Protein AF-A0A0F8ZUY0-F1 (afdb_monomer_lite)

Structure (mmCIF, N/CA/C/O backbone):
data_AF-A0A0F8ZUY0-F1
#
_entry.id   AF-A0A0F8ZUY0-F1
#
loop_
_atom_site.group_PDB
_atom_site.id
_atom_site.type_symbol
_atom_site.label_atom_id
_atom_site.label_alt_id
_atom_site.label_comp_id
_atom_site.label_asym_id
_atom_site.label_entity_id
_atom_site.label_seq_id
_atom_site.pdbx_PDB_ins_code
_atom_site.Cartn_x
_atom_site.Cartn_y
_atom_site.Cartn_z
_atom_site.occupancy
_atom_site.B_iso_or_equiv
_atom_site.auth_seq_id
_atom_site.auth_comp_id
_atom_site.auth_asym_id
_atom_site.auth_atom_id
_atom_site.pdbx_PDB_model_num
ATOM 1 N N . MET A 1 1 ? -24.122 -7.950 1.122 1.00 52.88 1 MET A N 1
ATOM 2 C CA . MET A 1 1 ? -23.128 -8.119 2.207 1.00 52.88 1 MET A CA 1
ATOM 3 C C . MET A 1 1 ? -22.732 -6.744 2.729 1.00 52.88 1 MET A C 1
ATOM 5 O O . MET A 1 1 ? -22.198 -5.955 1.961 1.00 52.88 1 MET A O 1
ATOM 9 N N . HIS A 1 2 ? -23.029 -6.422 3.991 1.00 70.75 2 HIS A N 1
ATOM 10 C CA . HIS A 1 2 ? -22.561 -5.175 4.604 1.00 70.75 2 HIS A CA 1
ATOM 11 C C . HIS A 1 2 ? -21.083 -5.321 4.983 1.00 70.75 2 HIS A C 1
ATOM 13 O O . HIS A 1 2 ? -20.737 -6.107 5.859 1.00 70.75 2 HIS A O 1
ATOM 19 N N . LEU A 1 3 ? -20.207 -4.581 4.302 1.00 74.75 3 LEU A N 1
ATOM 20 C CA . LEU A 1 3 ? -18.789 -4.498 4.655 1.00 74.75 3 LEU A CA 1
ATOM 21 C C . LEU A 1 3 ? -18.639 -3.722 5.969 1.00 74.75 3 LEU A C 1
ATOM 23 O O . LEU A 1 3 ? -19.199 -2.628 6.101 1.00 74.75 3 LEU A O 1
ATOM 27 N N . THR A 1 4 ? -17.869 -4.261 6.917 1.00 86.19 4 THR A N 1
ATOM 28 C CA . THR A 1 4 ? -17.533 -3.552 8.159 1.00 86.19 4 THR A CA 1
ATOM 29 C C . THR A 1 4 ? -16.759 -2.263 7.838 1.00 86.19 4 THR A C 1
ATOM 31 O O . THR A 1 4 ? -16.066 -2.200 6.816 1.00 86.19 4 THR A O 1
ATOM 34 N N . PRO A 1 5 ? -16.852 -1.211 8.675 1.00 82.38 5 PRO A N 1
ATOM 35 C CA . PRO A 1 5 ? -16.138 0.050 8.445 1.00 82.38 5 PRO A CA 1
ATOM 36 C C . PRO A 1 5 ? -14.619 -0.149 8.318 1.00 82.38 5 PRO A C 1
ATOM 38 O O . PRO A 1 5 ? -13.979 0.508 7.498 1.00 82.38 5 PRO A O 1
ATOM 41 N N . PHE A 1 6 ? -14.066 -1.130 9.039 1.00 84.31 6 PHE A N 1
ATOM 42 C CA . PHE A 1 6 ? -12.688 -1.588 8.874 1.00 84.31 6 PHE A CA 1
ATOM 43 C C . PHE A 1 6 ? -12.407 -2.088 7.450 1.00 84.31 6 PHE A C 1
ATOM 45 O O . PHE A 1 6 ? -11.516 -1.575 6.774 1.00 84.31 6 PHE A O 1
ATOM 52 N N . LEU A 1 7 ? -13.201 -3.049 6.961 1.00 85.81 7 LEU A N 1
ATOM 53 C CA . LEU A 1 7 ? -12.986 -3.645 5.642 1.00 85.81 7 LEU A CA 1
ATOM 54 C C . LEU A 1 7 ? -13.130 -2.615 4.519 1.00 85.81 7 LEU A C 1
ATOM 56 O O . LEU A 1 7 ? -12.380 -2.670 3.550 1.00 85.81 7 LEU A O 1
ATOM 60 N N . LYS A 1 8 ? -14.048 -1.649 4.659 1.00 87.94 8 LYS A N 1
ATOM 61 C CA . LYS A 1 8 ? -14.206 -0.545 3.699 1.00 87.94 8 LYS A CA 1
ATOM 62 C C . LYS A 1 8 ? -12.943 0.312 3.602 1.00 87.94 8 LYS A C 1
ATOM 64 O O . LYS A 1 8 ? -12.508 0.617 2.494 1.00 87.94 8 LYS A O 1
ATOM 69 N N . ARG A 1 9 ? -12.335 0.670 4.738 1.00 85.88 9 ARG A N 1
ATOM 70 C CA . ARG A 1 9 ? -11.108 1.482 4.76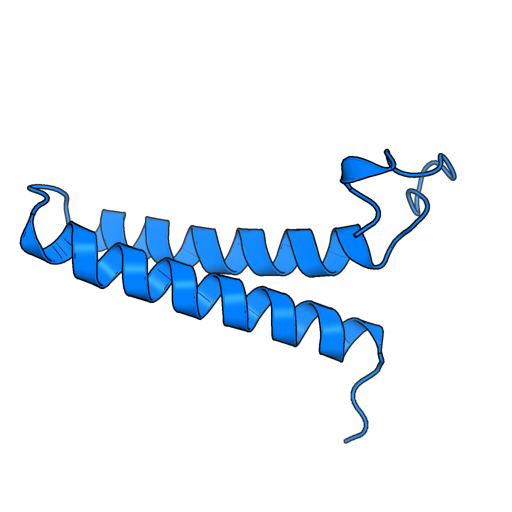6 1.00 85.88 9 ARG A CA 1
ATOM 71 C C . ARG A 1 9 ? -9.922 0.732 4.167 1.00 85.88 9 ARG A C 1
ATOM 73 O O . ARG A 1 9 ? -9.214 1.287 3.333 1.00 85.88 9 ARG A O 1
ATOM 80 N N . VAL A 1 10 ? -9.743 -0.535 4.539 1.00 89.75 10 VAL A N 1
ATOM 81 C CA . VAL A 1 10 ? -8.671 -1.377 3.986 1.00 89.75 10 VAL A CA 1
ATOM 82 C C . VAL A 1 10 ? -8.864 -1.583 2.483 1.00 89.75 10 VAL A C 1
ATOM 84 O O . VAL A 1 10 ? -7.903 -1.479 1.726 1.00 89.75 10 VAL A O 1
ATOM 87 N N . ALA A 1 11 ? -10.099 -1.811 2.026 1.00 89.56 11 ALA A N 1
ATOM 88 C CA . ALA A 1 11 ? -10.404 -1.942 0.605 1.00 89.56 11 ALA A CA 1
ATOM 89 C C . ALA A 1 11 ? -10.095 -0.656 -0.179 1.00 89.56 11 ALA A C 1
ATOM 91 O O . ALA A 1 11 ? -9.475 -0.738 -1.237 1.00 89.56 11 ALA A O 1
ATOM 92 N N . LEU A 1 12 ? -10.458 0.519 0.350 1.00 91.19 12 LEU A N 1
ATOM 93 C CA . LEU A 1 12 ? -10.132 1.816 -0.256 1.00 91.19 12 LEU A CA 1
ATOM 94 C C . LEU A 1 12 ? -8.621 2.050 -0.338 1.00 91.19 12 LEU A C 1
ATOM 96 O O . LEU A 1 12 ? -8.108 2.401 -1.398 1.00 91.19 12 LEU A O 1
ATOM 100 N N . ALA A 1 13 ? -7.896 1.809 0.755 1.00 90.38 13 ALA A N 1
ATOM 101 C CA . ALA A 1 13 ? -6.450 2.001 0.793 1.00 90.38 13 ALA A CA 1
ATOM 102 C C . ALA A 1 13 ? -5.715 1.021 -0.141 1.00 90.38 13 ALA A C 1
ATOM 104 O O . ALA A 1 13 ? -4.766 1.396 -0.827 1.00 90.38 13 ALA A O 1
ATOM 105 N N . LYS A 1 14 ? -6.203 -0.221 -0.249 1.00 90.25 14 LYS A N 1
ATOM 106 C CA . LYS A 1 14 ? -5.691 -1.218 -1.196 1.00 90.25 14 LYS A CA 1
ATOM 107 C C . LYS A 1 14 ? -5.974 -0.836 -2.652 1.00 90.25 14 LYS A C 1
ATOM 109 O O . LYS A 1 14 ? -5.101 -1.016 -3.495 1.00 90.25 14 LYS A O 1
ATOM 114 N N . LEU A 1 15 ? -7.157 -0.291 -2.948 1.00 92.56 15 LEU A N 1
ATOM 115 C CA . LEU A 1 15 ? -7.496 0.238 -4.275 1.00 92.56 15 LEU A CA 1
ATOM 116 C C . LEU A 1 15 ? -6.584 1.403 -4.666 1.00 92.56 15 LEU A C 1
ATOM 118 O O . LEU A 1 15 ? -6.070 1.419 -5.779 1.00 92.56 15 LEU A O 1
ATOM 122 N N . LEU A 1 16 ? -6.326 2.332 -3.745 1.00 92.50 16 LEU A N 1
ATOM 123 C CA . LEU A 1 16 ? -5.368 3.420 -3.958 1.00 92.50 16 LEU A CA 1
ATOM 124 C C . LEU A 1 16 ? -3.954 2.887 -4.221 1.00 92.50 16 LEU A C 1
ATOM 126 O O . LEU A 1 16 ? -3.316 3.307 -5.183 1.00 92.50 16 LEU A O 1
ATOM 130 N N . GLY A 1 17 ? -3.493 1.921 -3.420 1.00 90.94 17 GLY A N 1
ATOM 131 C CA . GLY A 1 17 ? -2.207 1.251 -3.631 1.00 90.94 17 GLY A CA 1
ATOM 132 C C . GLY A 1 17 ? -2.121 0.538 -4.984 1.00 90.94 17 GLY A C 1
ATOM 133 O O . GLY A 1 17 ? -1.087 0.588 -5.642 1.00 90.94 17 GLY A O 1
ATOM 134 N N . PHE A 1 18 ? -3.219 -0.061 -5.446 1.00 92.75 18 PHE A N 1
ATOM 135 C CA . PHE A 1 18 ? -3.301 -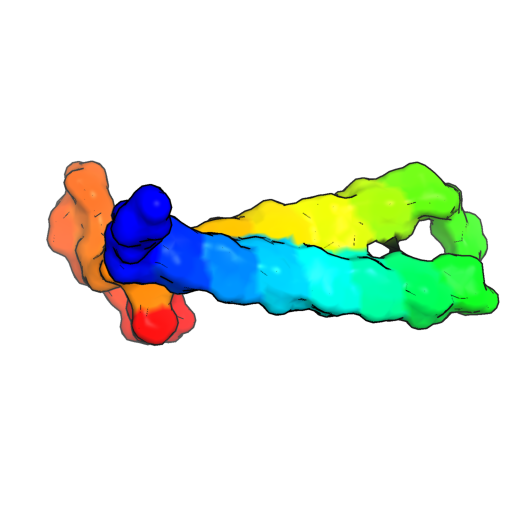0.672 -6.771 1.00 92.75 18 PHE A CA 1
ATOM 136 C C . PHE A 1 18 ? -3.226 0.353 -7.899 1.00 92.75 18 PHE A C 1
ATOM 138 O O . PHE A 1 18 ? -2.456 0.160 -8.835 1.00 92.75 18 PHE A O 1
ATOM 145 N N . ILE A 1 19 ? -3.969 1.457 -7.800 1.00 94.06 19 ILE A N 1
ATOM 146 C CA . ILE A 1 19 ? -3.937 2.531 -8.800 1.00 94.06 19 ILE A CA 1
ATOM 147 C C . ILE A 1 19 ? -2.530 3.133 -8.883 1.00 94.06 19 ILE A C 1
ATOM 149 O O . ILE A 1 19 ? -1.987 3.265 -9.976 1.00 94.06 19 ILE A O 1
ATOM 153 N N . LEU A 1 20 ? -1.907 3.438 -7.741 1.00 92.31 20 LEU A N 1
ATOM 154 C CA . LEU A 1 20 ? -0.542 3.967 -7.690 1.00 92.31 20 LEU A CA 1
ATOM 155 C C . LEU A 1 20 ? 0.489 2.968 -8.224 1.00 92.31 20 LEU A C 1
ATOM 157 O O . LEU A 1 20 ? 1.355 3.348 -9.008 1.00 92.31 20 LEU A O 1
ATOM 161 N N . GLY A 1 21 ? 0.379 1.690 -7.853 1.00 90.12 21 GLY A N 1
ATOM 162 C CA . GLY A 1 21 ? 1.252 0.632 -8.357 1.00 90.12 21 GLY A CA 1
ATOM 163 C C . GLY A 1 21 ? 1.129 0.438 -9.869 1.00 90.12 21 GLY A C 1
ATOM 164 O O . GLY A 1 21 ? 2.142 0.325 -10.556 1.00 90.12 21 GLY A O 1
ATOM 165 N N . ALA A 1 22 ? -0.096 0.460 -10.401 1.00 90.62 22 ALA A N 1
ATOM 166 C CA . ALA A 1 22 ? -0.356 0.368 -11.835 1.00 90.62 22 ALA A CA 1
ATOM 167 C C . ALA A 1 22 ? 0.174 1.595 -12.591 1.00 90.62 22 ALA A C 1
ATOM 169 O O . ALA A 1 22 ? 0.824 1.441 -13.623 1.00 90.62 22 ALA A O 1
ATOM 170 N N . LEU A 1 23 ? -0.035 2.805 -12.064 1.00 91.06 23 LEU A N 1
ATOM 171 C CA . LEU A 1 23 ? 0.537 4.028 -12.634 1.00 91.06 23 LEU A CA 1
ATOM 172 C C . LEU A 1 23 ? 2.067 3.979 -12.644 1.00 91.06 23 LEU A C 1
ATOM 174 O O . LEU A 1 23 ? 2.677 4.276 -13.668 1.00 91.06 23 LEU A O 1
ATOM 178 N N . GLY A 1 24 ? 2.686 3.536 -11.546 1.00 86.38 24 GLY A N 1
ATOM 179 C CA . GLY A 1 24 ? 4.127 3.311 -11.477 1.00 86.38 24 GLY A CA 1
ATOM 180 C C . GLY A 1 24 ? 4.595 2.321 -12.543 1.00 86.38 24 GLY A C 1
ATOM 181 O O . GLY A 1 24 ? 5.537 2.610 -13.276 1.00 86.38 24 GLY A O 1
ATOM 182 N N . TYR A 1 25 ? 3.898 1.195 -12.703 1.00 88.12 25 TYR A N 1
ATOM 183 C CA . TYR A 1 25 ? 4.201 0.230 -13.758 1.00 88.12 25 TYR A CA 1
ATOM 184 C C . TYR A 1 25 ? 4.155 0.866 -15.152 1.00 88.12 25 TYR A C 1
ATOM 186 O O . TYR A 1 25 ? 5.111 0.719 -15.901 1.00 88.12 25 TYR A O 1
ATOM 194 N N . PHE A 1 26 ? 3.107 1.618 -15.496 1.00 88.31 26 PHE A N 1
ATOM 195 C CA . PHE A 1 26 ? 2.999 2.263 -16.812 1.00 88.31 26 PHE A CA 1
ATOM 196 C C . PHE A 1 26 ? 4.095 3.309 -17.064 1.00 88.31 26 PHE A C 1
ATOM 198 O O . PHE A 1 26 ? 4.678 3.342 -18.149 1.00 88.31 26 PHE A O 1
ATOM 205 N N . ILE A 1 27 ? 4.411 4.137 -16.065 1.00 86.94 27 ILE A N 1
ATOM 206 C CA . ILE A 1 27 ? 5.441 5.179 -16.184 1.00 86.94 27 ILE A CA 1
ATOM 207 C C . ILE A 1 27 ? 6.826 4.544 -16.360 1.00 86.94 27 ILE A C 1
ATOM 209 O O . ILE A 1 27 ? 7.565 4.900 -17.278 1.00 86.94 27 ILE A O 1
ATOM 213 N N . PHE A 1 28 ? 7.169 3.566 -15.519 1.00 84.50 28 PHE A N 1
ATOM 214 C CA . PHE A 1 28 ? 8.494 2.949 -15.534 1.00 84.50 28 PHE A CA 1
ATOM 215 C C . PHE A 1 28 ? 8.648 1.877 -16.614 1.00 84.50 28 PHE A C 1
ATOM 217 O O . PHE A 1 28 ? 9.752 1.684 -17.106 1.00 84.50 28 PHE A O 1
ATOM 224 N N . SER A 1 29 ? 7.574 1.226 -17.064 1.00 83.69 29 SER A N 1
ATOM 225 C CA . SER A 1 29 ? 7.648 0.247 -18.157 1.00 83.69 29 SER A CA 1
ATOM 226 C C . SER A 1 29 ? 8.059 0.877 -19.488 1.00 83.69 29 SER A C 1
ATOM 228 O O . SER A 1 29 ? 8.576 0.165 -20.343 1.00 83.69 29 SER A O 1
ATOM 230 N N . SER A 1 30 ? 7.818 2.175 -19.687 1.00 76.38 30 SER A N 1
ATOM 231 C CA . SER A 1 30 ? 8.201 2.866 -20.927 1.00 76.38 30 SER A CA 1
ATOM 232 C C . SER A 1 30 ? 9.641 3.388 -20.914 1.00 76.38 30 SER A C 1
ATOM 234 O O . SER A 1 30 ? 10.201 3.647 -21.975 1.00 76.38 30 SER A O 1
ATOM 236 N N . THR A 1 31 ? 10.252 3.534 -19.734 1.00 75.12 31 THR A N 1
ATOM 237 C CA . THR A 1 31 ? 11.538 4.234 -19.563 1.00 75.12 31 THR A CA 1
ATOM 238 C C . THR A 1 31 ? 12.630 3.392 -18.910 1.00 75.12 31 THR A C 1
ATOM 240 O O . THR A 1 31 ? 13.810 3.692 -19.080 1.00 75.12 31 THR A O 1
ATOM 243 N N . ALA A 1 32 ? 12.280 2.340 -18.169 1.00 71.38 32 ALA A N 1
ATOM 244 C CA . ALA A 1 32 ? 13.241 1.552 -17.414 1.00 71.38 32 ALA A CA 1
ATOM 245 C C . ALA A 1 32 ? 13.732 0.327 -18.195 1.00 71.38 32 ALA A C 1
ATOM 247 O O . ALA A 1 32 ? 12.947 -0.470 -18.699 1.00 71.38 32 ALA A O 1
ATOM 248 N N . THR A 1 33 ? 15.045 0.095 -18.166 1.00 77.69 33 THR A N 1
ATOM 249 C CA . THR A 1 33 ? 15.706 -1.159 -18.583 1.00 77.69 33 THR A CA 1
ATOM 250 C C . THR A 1 33 ? 15.494 -2.315 -17.591 1.00 77.69 33 THR A C 1
ATOM 252 O O . THR A 1 33 ? 16.149 -3.354 -17.675 1.00 77.69 33 THR A O 1
ATOM 255 N N . LEU A 1 34 ? 14.599 -2.135 -16.617 1.00 78.00 34 LEU A N 1
ATOM 256 C CA . LEU A 1 34 ? 14.294 -3.107 -15.575 1.00 78.00 34 LEU A CA 1
ATOM 257 C C . LEU A 1 34 ? 13.441 -4.251 -16.130 1.00 78.00 34 LEU A C 1
ATOM 259 O O . LEU A 1 34 ? 12.556 -4.055 -16.958 1.00 78.00 34 LEU A O 1
ATOM 263 N N . SER A 1 35 ? 13.675 -5.458 -15.611 1.00 85.50 35 SER A N 1
ATOM 264 C CA . SER A 1 35 ? 12.858 -6.632 -15.929 1.00 85.50 35 SER A CA 1
ATOM 265 C C . SER A 1 35 ? 11.377 -6.362 -15.637 1.00 85.50 35 SER A C 1
ATOM 267 O O . SER A 1 35 ? 11.027 -5.879 -14.558 1.00 85.50 35 SER A O 1
ATOM 269 N N . GLY A 1 36 ? 10.491 -6.743 -16.562 1.00 82.88 36 GLY A N 1
ATOM 270 C CA . GLY A 1 36 ? 9.042 -6.598 -16.382 1.00 82.88 36 GLY A CA 1
ATOM 271 C C . GLY A 1 36 ? 8.513 -7.290 -15.118 1.00 82.88 36 GLY A C 1
ATOM 272 O O . GLY A 1 36 ? 7.579 -6.794 -14.491 1.00 82.88 36 GLY A O 1
ATOM 273 N N . ILE A 1 37 ? 9.161 -8.377 -14.679 1.00 87.94 37 ILE A N 1
ATOM 274 C CA . ILE A 1 37 ? 8.850 -9.067 -13.414 1.00 87.94 37 ILE A CA 1
ATOM 275 C C . ILE A 1 37 ? 9.143 -8.174 -12.206 1.00 87.94 37 ILE A C 1
ATOM 277 O O . ILE A 1 37 ? 8.366 -8.153 -11.254 1.00 87.94 37 ILE A O 1
ATOM 281 N N . PHE A 1 38 ? 10.237 -7.411 -12.242 1.00 87.75 38 PHE A N 1
ATOM 282 C CA . PHE A 1 38 ? 10.588 -6.497 -11.159 1.00 87.75 38 PHE A CA 1
ATOM 283 C C . PHE A 1 38 ? 9.570 -5.358 -11.046 1.00 87.75 38 PHE A C 1
ATOM 285 O O . PHE A 1 38 ? 9.111 -5.050 -9.949 1.00 87.75 38 PHE A O 1
ATOM 292 N N . LEU A 1 39 ? 9.152 -4.783 -12.178 1.00 86.75 39 LEU A N 1
ATOM 293 C CA . LEU A 1 39 ? 8.136 -3.728 -12.204 1.00 86.75 39 LEU A CA 1
ATOM 294 C C . LEU A 1 39 ? 6.770 -4.227 -11.709 1.00 86.75 39 LEU A C 1
ATOM 296 O O . LEU A 1 39 ? 6.096 -3.519 -10.963 1.00 86.75 39 LEU A O 1
ATOM 300 N N . LEU A 1 40 ? 6.377 -5.456 -12.063 1.00 87.25 40 LEU A N 1
ATOM 301 C CA . LEU A 1 40 ? 5.173 -6.093 -11.516 1.00 87.25 40 LEU A CA 1
ATOM 302 C C . LEU A 1 40 ? 5.293 -6.341 -10.007 1.00 87.25 40 LEU A C 1
ATOM 304 O O . LEU A 1 40 ? 4.346 -6.079 -9.267 1.00 87.25 40 LEU A O 1
ATOM 308 N N . GLY A 1 41 ? 6.458 -6.797 -9.538 1.00 89.44 41 GLY A N 1
ATOM 309 C CA . GLY A 1 41 ? 6.743 -6.957 -8.111 1.00 89.44 41 GLY A CA 1
ATOM 310 C C . GLY A 1 41 ? 6.646 -5.634 -7.347 1.00 89.44 41 GLY A C 1
ATOM 311 O O . GLY A 1 41 ? 6.041 -5.581 -6.278 1.00 89.44 41 GLY A O 1
ATOM 312 N N . MET A 1 42 ? 7.163 -4.549 -7.926 1.00 88.94 42 MET A N 1
ATOM 313 C CA . MET A 1 42 ? 7.056 -3.197 -7.377 1.00 88.94 42 MET A CA 1
ATOM 314 C C . MET A 1 42 ? 5.600 -2.714 -7.333 1.00 88.94 42 MET A C 1
ATOM 316 O O . MET A 1 42 ? 5.151 -2.219 -6.301 1.00 88.94 42 MET A O 1
ATOM 320 N N . ALA A 1 43 ? 4.832 -2.910 -8.408 1.00 89.62 43 ALA A N 1
ATOM 321 C CA . ALA A 1 43 ? 3.409 -2.575 -8.440 1.00 89.62 43 ALA A CA 1
ATOM 322 C C . ALA A 1 43 ? 2.610 -3.354 -7.379 1.00 89.62 43 ALA A C 1
ATOM 324 O O . ALA A 1 43 ? 1.793 -2.771 -6.665 1.00 89.62 43 ALA 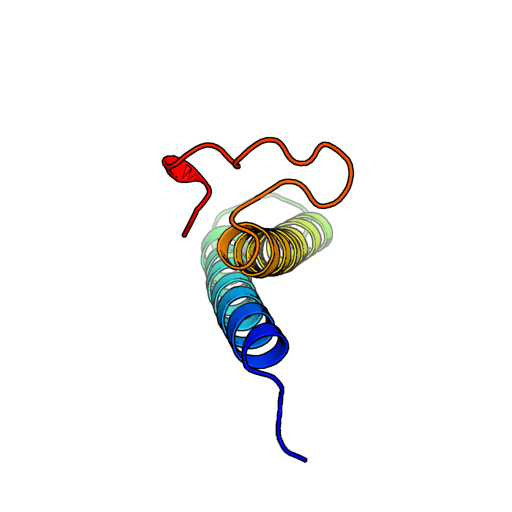A O 1
ATOM 325 N N . GLY A 1 44 ? 2.891 -4.652 -7.215 1.00 90.62 44 GLY A N 1
ATOM 326 C CA . GLY A 1 44 ? 2.321 -5.476 -6.147 1.00 90.62 44 GLY A CA 1
ATOM 327 C C . GLY A 1 44 ? 2.682 -4.968 -4.748 1.00 90.62 44 GLY A C 1
ATOM 328 O O . GLY A 1 44 ? 1.839 -4.979 -3.851 1.00 90.62 44 GLY A O 1
ATOM 329 N N . TRP A 1 45 ? 3.893 -4.441 -4.572 1.00 92.00 45 TRP A N 1
ATOM 330 C CA . TRP A 1 45 ? 4.333 -3.812 -3.326 1.00 92.00 45 TRP A CA 1
ATOM 331 C C . TRP A 1 45 ? 3.524 -2.555 -2.970 1.00 92.00 45 TRP A C 1
ATOM 333 O O . TRP A 1 45 ? 3.178 -2.339 -1.810 1.00 92.00 45 TRP A O 1
ATOM 343 N N . PHE A 1 46 ? 3.140 -1.732 -3.945 1.00 89.94 46 PHE A N 1
ATOM 344 C CA . PHE A 1 46 ? 2.271 -0.581 -3.665 1.00 89.94 46 PHE A CA 1
ATOM 345 C C . PHE A 1 46 ? 0.879 -1.002 -3.171 1.00 89.94 46 PHE A C 1
ATOM 347 O O . PHE A 1 46 ? 0.304 -0.345 -2.301 1.00 89.94 46 PHE A O 1
ATOM 354 N N . VAL A 1 47 ? 0.357 -2.139 -3.644 1.00 92.12 47 VAL A N 1
ATOM 355 C CA . VAL A 1 47 ? -0.902 -2.720 -3.147 1.00 92.12 47 VAL A CA 1
ATOM 356 C C . VAL A 1 47 ? -0.769 -3.166 -1.689 1.00 92.12 47 VAL A C 1
ATOM 358 O O . VAL A 1 47 ? -1.673 -2.915 -0.887 1.00 92.12 47 VAL A O 1
ATOM 361 N N . THR A 1 48 ? 0.335 -3.830 -1.329 1.00 91.75 48 THR A N 1
ATOM 362 C CA . THR A 1 48 ? 0.568 -4.292 0.049 1.00 91.75 48 THR A CA 1
ATOM 363 C C . THR A 1 48 ? 0.790 -3.122 1.001 1.00 91.75 48 THR A C 1
ATOM 365 O O . THR A 1 48 ? 0.204 -3.119 2.083 1.00 91.75 48 THR A O 1
ATOM 368 N N . LEU A 1 49 ? 1.530 -2.087 0.586 1.00 90.62 49 LEU A N 1
ATOM 369 C CA . LEU A 1 49 ? 1.657 -0.843 1.351 1.00 90.62 49 LEU A CA 1
ATOM 370 C C . LEU A 1 49 ? 0.303 -0.163 1.554 1.00 90.62 49 LEU A C 1
ATOM 372 O O . LEU A 1 49 ? -0.020 0.207 2.679 1.00 90.62 49 LEU A O 1
ATOM 376 N N . GLY A 1 50 ? -0.524 -0.066 0.510 1.00 88.12 50 GLY A N 1
ATOM 377 C CA . GLY A 1 50 ? -1.881 0.471 0.628 1.00 88.12 50 GLY A CA 1
ATOM 378 C C . GLY A 1 50 ? -2.719 -0.289 1.660 1.00 88.12 50 GLY A C 1
ATOM 379 O O . GLY A 1 50 ? -3.368 0.317 2.511 1.00 88.12 50 GLY A O 1
ATOM 380 N N . ALA A 1 51 ? -2.655 -1.623 1.656 1.00 87.81 51 ALA A N 1
ATOM 381 C CA . ALA A 1 51 ? -3.343 -2.440 2.653 1.00 87.81 51 ALA A CA 1
ATOM 382 C C . ALA A 1 51 ? -2.816 -2.198 4.081 1.00 87.81 51 ALA A C 1
ATOM 384 O O . ALA A 1 51 ? -3.619 -2.041 5.001 1.00 87.81 51 ALA A O 1
ATOM 385 N N . LEU A 1 52 ? -1.494 -2.118 4.268 1.00 88.12 52 LEU A N 1
ATOM 386 C CA . LEU A 1 52 ? -0.878 -1.835 5.570 1.00 88.12 52 LEU A CA 1
ATOM 387 C C . LEU A 1 52 ? -1.285 -0.461 6.107 1.00 88.12 52 LEU A C 1
ATOM 389 O O . LEU A 1 52 ? -1.680 -0.358 7.264 1.00 88.12 52 LEU A O 1
ATOM 393 N N . VAL A 1 53 ? -1.264 0.574 5.267 1.00 86.12 53 VAL A N 1
ATOM 394 C CA . VAL A 1 53 ? -1.707 1.926 5.640 1.00 86.12 53 VAL A CA 1
ATOM 395 C C . VAL A 1 53 ? -3.188 1.929 6.028 1.00 86.12 53 VAL A C 1
ATOM 397 O O . VAL A 1 53 ? -3.562 2.529 7.034 1.00 86.12 53 VAL A O 1
ATOM 400 N N . GLY A 1 54 ? -4.037 1.207 5.289 1.00 85.31 54 GLY A N 1
ATOM 401 C CA . GLY A 1 54 ? -5.458 1.065 5.619 1.00 85.31 54 GLY A CA 1
ATOM 402 C C . GLY A 1 54 ? -5.710 0.397 6.974 1.00 85.31 54 GLY A C 1
ATOM 403 O O . GLY A 1 54 ? -6.636 0.789 7.685 1.00 85.31 54 GLY A O 1
ATOM 404 N N . ILE A 1 55 ? -4.880 -0.585 7.342 1.00 86.38 55 ILE A N 1
ATOM 405 C CA . ILE A 1 55 ? -4.932 -1.266 8.641 1.00 86.38 55 ILE A CA 1
ATOM 406 C C . ILE A 1 55 ? -4.431 -0.337 9.751 1.00 86.38 55 ILE A C 1
ATOM 408 O O . ILE A 1 55 ? -5.126 -0.147 10.747 1.00 86.38 55 ILE A O 1
ATOM 412 N N . L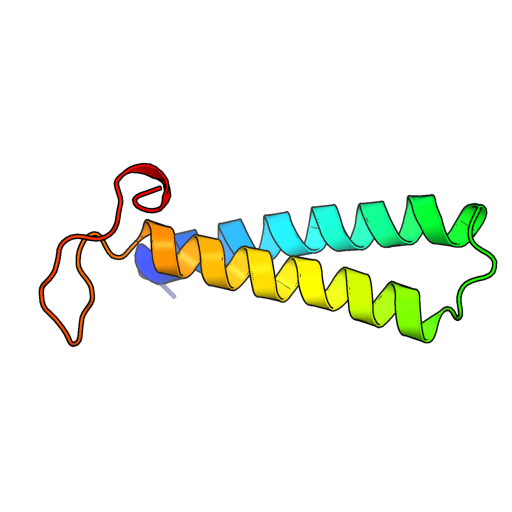EU A 1 56 ? -3.250 0.262 9.576 1.00 82.06 56 LEU A N 1
ATOM 413 C CA . LEU A 1 56 ? -2.617 1.122 10.578 1.00 82.06 56 LEU A CA 1
ATOM 414 C C . LEU A 1 56 ? -3.453 2.359 10.888 1.00 82.06 56 LEU A C 1
ATOM 416 O O . LEU A 1 56 ? -3.593 2.706 12.052 1.00 82.06 56 LEU A O 1
ATOM 420 N N . GLY A 1 57 ? -4.085 2.963 9.881 1.00 77.00 57 GLY A N 1
ATOM 421 C CA . GLY A 1 57 ? -4.957 4.107 10.112 1.00 77.00 57 GLY A CA 1
ATOM 422 C C . GLY A 1 57 ? -6.185 3.769 10.963 1.00 77.00 57 GLY A C 1
ATOM 423 O O . GLY A 1 57 ? -6.715 4.641 11.647 1.00 77.00 57 GLY A O 1
ATOM 424 N N . PHE A 1 58 ? -6.670 2.521 10.930 1.00 80.06 58 PHE A N 1
ATOM 425 C CA . PHE A 1 58 ? -7.836 2.109 11.716 1.00 80.06 58 PHE A CA 1
ATOM 426 C C . PHE A 1 58 ? -7.512 1.917 13.199 1.00 80.06 58 PHE A C 1
ATOM 428 O O . PHE A 1 58 ? -8.319 2.284 14.053 1.00 80.06 58 PHE A O 1
ATOM 435 N N . TYR A 1 59 ? -6.349 1.350 13.512 1.00 77.94 59 TYR A N 1
ATOM 436 C CA . TYR A 1 59 ? -5.935 1.151 14.895 1.00 77.94 59 TYR A CA 1
ATOM 437 C C . TYR A 1 59 ? -5.361 2.455 15.461 1.00 77.94 59 TYR A C 1
ATOM 439 O O . TYR A 1 59 ? -4.427 3.028 14.919 1.00 77.94 59 TYR A O 1
ATOM 447 N N . GLN A 1 60 ? -5.899 2.934 16.582 1.00 73.19 60 GLN A N 1
ATOM 448 C CA . GLN A 1 60 ? -5.315 4.075 17.306 1.00 73.19 60 GLN A CA 1
ATOM 449 C C . GLN A 1 60 ? -4.319 3.637 18.389 1.00 73.19 60 GLN A C 1
ATOM 451 O O . GLN A 1 60 ? -3.508 4.430 18.871 1.00 73.19 60 GLN A O 1
ATOM 456 N N . THR A 1 61 ? -4.348 2.355 18.735 1.00 76.19 61 THR A N 1
ATOM 457 C CA . THR A 1 61 ? -3.544 1.708 19.771 1.00 76.19 61 THR A CA 1
ATOM 458 C C . THR A 1 61 ? -3.000 0.393 19.232 1.00 76.19 61 THR A C 1
ATOM 460 O O . THR A 1 61 ? -3.682 -0.312 18.488 1.00 76.19 61 THR A O 1
ATOM 463 N N . MET A 1 62 ? -1.762 0.055 19.595 1.00 77.44 62 MET A N 1
ATOM 464 C CA . MET A 1 62 ? -1.193 -1.251 19.278 1.00 77.44 62 MET A CA 1
ATO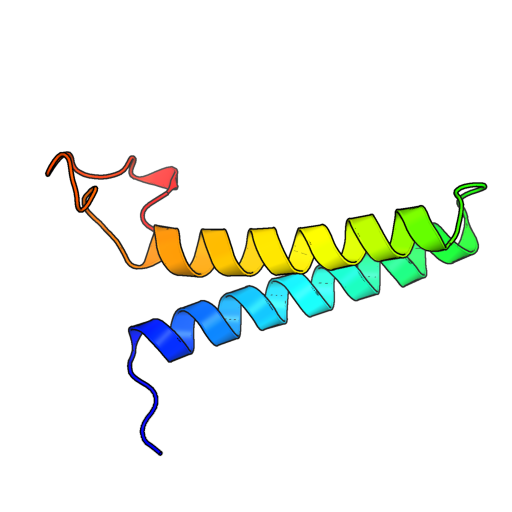M 465 C C . MET A 1 62 ? -2.000 -2.337 20.000 1.00 77.44 62 MET A C 1
ATOM 467 O O . MET A 1 62 ? -2.050 -2.313 21.229 1.00 77.44 62 MET A O 1
ATOM 471 N N . PRO A 1 63 ? -2.585 -3.313 19.284 1.00 69.12 63 PRO A N 1
ATOM 472 C CA . PRO A 1 63 ? -3.483 -4.297 19.890 1.00 69.12 63 PRO A CA 1
ATOM 473 C C . PRO A 1 63 ? -2.794 -5.197 20.926 1.00 69.12 63 PRO A C 1
ATOM 475 O O . PRO A 1 63 ? -3.456 -5.696 21.827 1.00 69.12 63 PRO A O 1
ATOM 478 N N . PHE A 1 64 ? -1.472 -5.377 20.830 1.00 77.06 64 PHE A N 1
ATOM 479 C CA . PHE A 1 64 ? -0.698 -6.245 21.729 1.00 77.06 64 PHE A CA 1
ATOM 480 C C . PHE A 1 64 ? -0.045 -5.497 22.899 1.00 77.06 64 PHE A C 1
ATOM 482 O O . PHE A 1 64 ? 0.130 -6.066 23.969 1.00 77.06 64 PHE A O 1
ATOM 489 N N . LEU A 1 65 ? 0.338 -4.232 22.691 1.00 79.75 65 LEU A N 1
ATOM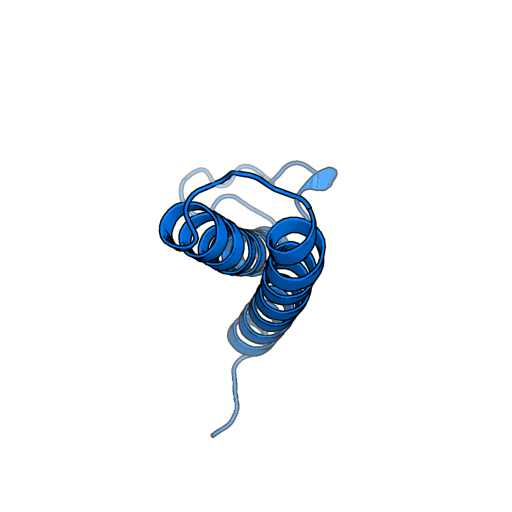 490 C CA . LEU A 1 65 ? 1.072 -3.425 23.674 1.00 79.75 65 LEU A CA 1
ATOM 491 C C . LEU A 1 65 ? 0.190 -2.398 24.394 1.00 79.75 65 LEU A C 1
ATOM 493 O O . LEU A 1 65 ? 0.621 -1.831 25.391 1.00 79.75 65 LEU A O 1
ATOM 497 N N . GLY A 1 66 ? -1.005 -2.093 23.881 1.00 77.94 66 GLY A N 1
ATOM 498 C CA . GLY A 1 66 ? -1.871 -1.041 24.425 1.00 77.94 66 GLY A CA 1
ATOM 499 C C . GLY A 1 66 ? -1.303 0.380 24.295 1.00 77.94 66 GLY A C 1
ATOM 500 O O . GLY A 1 66 ? -1.947 1.338 24.713 1.00 77.94 66 GLY A O 1
ATOM 501 N N . ILE A 1 67 ? -0.117 0.543 23.698 1.00 83.06 67 ILE A N 1
ATOM 502 C CA . ILE A 1 67 ? 0.533 1.839 23.489 1.00 83.06 67 ILE A CA 1
ATOM 503 C C . ILE A 1 67 ? -0.156 2.558 22.326 1.00 83.06 67 ILE A C 1
ATOM 505 O O . ILE A 1 67 ? -0.445 1.936 21.294 1.00 83.06 67 ILE A O 1
ATOM 509 N N . PRO A 1 68 ? -0.435 3.861 22.457 1.00 78.12 68 PRO A N 1
ATOM 510 C CA . PRO A 1 68 ? -1.142 4.595 21.430 1.00 78.12 68 PRO A CA 1
ATOM 511 C C . PRO A 1 68 ? -0.187 4.857 20.249 1.00 78.12 68 PRO A C 1
ATOM 513 O O . PRO A 1 68 ? 0.936 5.325 20.422 1.00 78.12 68 PRO A O 1
ATOM 516 N N . ILE A 1 69 ? -0.620 4.512 19.033 1.00 79.56 69 ILE A N 1
ATOM 517 C CA . ILE A 1 69 ? 0.211 4.540 17.812 1.00 79.56 69 ILE A CA 1
ATOM 518 C C . ILE A 1 69 ? 0.691 5.983 17.552 1.00 79.56 69 ILE A C 1
ATOM 520 O O . ILE A 1 69 ? -0.046 6.905 17.877 1.00 79.56 69 ILE A O 1
ATOM 524 N N . PRO A 1 70 ? 1.890 6.268 17.020 1.00 78.94 70 PRO A N 1
ATOM 525 C CA . PRO A 1 70 ? 2.306 7.647 16.742 1.00 78.94 70 PRO A CA 1
ATOM 526 C C . PRO A 1 70 ? 1.268 8.411 15.904 1.00 78.94 70 PRO A C 1
ATOM 528 O O . PRO A 1 70 ? 0.660 7.835 15.006 1.00 78.94 70 PRO A O 1
ATOM 531 N N . VAL A 1 71 ? 1.063 9.704 16.179 1.00 72.31 71 VAL A N 1
ATOM 532 C CA . VAL A 1 71 ? -0.022 10.511 15.571 1.00 72.31 71 VAL A CA 1
ATOM 533 C C . VAL A 1 71 ? 0.047 10.526 14.037 1.00 72.31 71 VAL A C 1
ATOM 535 O O . VAL A 1 71 ? -0.975 10.493 13.374 1.00 72.31 71 VAL A O 1
ATOM 538 N N . TRP A 1 72 ? 1.257 10.460 13.484 1.00 71.00 72 TRP A N 1
ATOM 539 C CA . TRP A 1 72 ? 1.548 10.379 12.047 1.00 71.00 72 TRP A CA 1
ATOM 540 C C . TRP A 1 72 ? 1.064 9.085 11.370 1.00 71.00 72 TRP A C 1
ATOM 542 O O . TRP A 1 72 ? 0.972 9.022 10.150 1.00 71.00 72 TRP A O 1
ATOM 552 N N . LEU A 1 73 ? 0.799 8.041 12.158 1.00 66.44 73 LEU A N 1
ATOM 553 C CA . LEU A 1 73 ? 0.314 6.730 11.713 1.00 66.44 73 LEU A CA 1
ATOM 554 C C . LEU A 1 73 ? -1.161 6.502 12.085 1.00 66.44 73 LEU A C 1
ATOM 556 O O . LEU A 1 73 ? -1.780 5.571 11.569 1.00 66.44 73 LEU A O 1
ATOM 560 N N . ARG A 1 74 ? -1.735 7.356 12.946 1.00 65.62 74 ARG A N 1
ATOM 561 C CA . ARG A 1 74 ? -3.178 7.428 13.209 1.00 65.62 74 ARG A CA 1
ATOM 562 C C . ARG A 1 74 ? -3.818 8.225 12.073 1.00 65.62 74 ARG A C 1
ATOM 564 O O . ARG A 1 74 ? -3.961 9.438 12.169 1.00 65.62 74 ARG A O 1
ATOM 571 N N . GLY A 1 75 ? -4.076 7.542 10.961 1.00 59.41 75 GLY A N 1
ATOM 572 C CA . GLY A 1 75 ? -4.589 8.160 9.735 1.00 59.41 75 GLY A CA 1
ATOM 573 C C . GLY A 1 75 ? -5.969 8.779 9.866 1.00 59.41 75 GLY A C 1
ATOM 574 O O . GLY A 1 75 ? -6.767 8.267 10.686 1.00 59.41 75 GLY A O 1
#

Radius of gyration: 15.49 Å; chains: 1; bounding box: 39×20×45 Å

pLDDT: mean 83.24, std 8.33, range [52.88, 94.06]

Organism: NCBI:txid412755

Sequence (75 aa):
MHLTPFLKRVALAKLLGFILGALGYFIFSSTATLSGIFLLGMAGWFVTLGALVGILGFYQTMPFLGIPIPVWLRG

Secondary structure (DSSP, 8-state):
----HHHHHHHHHHHHHHHHHHHHHHHHHTT--S-HHHHHHHHHHHHHHHHHHHHHHH-SB-TTT-PBPPGGG--

Foldseek 3Di:
DDDDPLRVLLVVLLVVLLVVLVVQLVVCVVPPPDDNVVSNVSSVVSSVVSNVLSNQLVAQADPVPRHGDPPVSVD